Protein AF-A0A934UZK9-F1 (afdb_monomer_lite)

Foldseek 3Di:
DDDPPDDDDDDDDDDDDPVVVVVLVVVCVVVVHDSVVSVVVVVVVVCVVCVVVPPDPDPPPDDPPPPPDDDDDDDDD

Radius of gyration: 29.19 Å; chains: 1; bounding box: 53×63×74 Å

Organism: NCBI:txid1087

Sequence (77 aa):
MTRKIKKYGPRLTVSLTGRDYDALSALADKDDVSVSWVVRRAIDEYLDNHRHEAEPALPLRVPQKVERSAHRADNKR

Secondary structure (DSSP, 8-state):
----PPPP---------HHHHHHHHHHHHHTT--HHHHHHHHHHHHHHHTTTTSS----------------------

InterPro domains:
  IPR002145 Ribbon-helix-helix protein, CopG [PF01402] (11-48)
  IPR013321 Arc-type ribbon-helix-helix [G3DSA:1.10.1220.10] (3-53)

Structure (mmCIF, N/CA/C/O backbone):
data_AF-A0A934UZK9-F1
#
_entry.id   A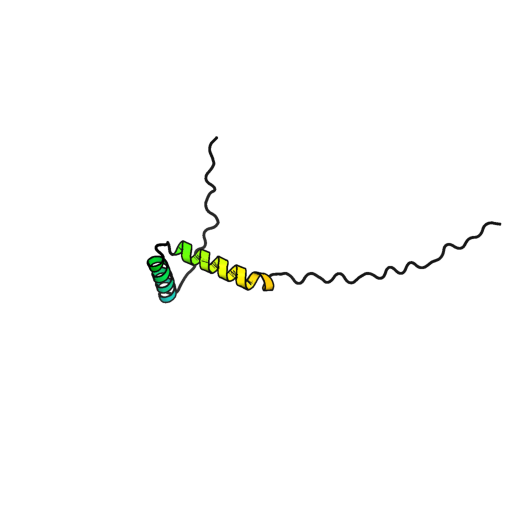F-A0A934UZK9-F1
#
loop_
_atom_site.group_PDB
_atom_site.id
_atom_site.type_symbol
_atom_site.label_atom_id
_atom_site.label_alt_id
_atom_site.label_comp_id
_atom_site.label_asym_id
_atom_site.label_entity_id
_atom_site.label_seq_id
_atom_site.pdbx_PDB_ins_code
_atom_site.Cartn_x
_atom_site.Cartn_y
_atom_site.Cartn_z
_atom_site.occupancy
_atom_site.B_iso_or_equiv
_atom_site.auth_seq_id
_atom_site.auth_comp_id
_atom_site.auth_asym_id
_atom_site.auth_atom_id
_atom_site.pdbx_PDB_model_num
ATOM 1 N N . MET A 1 1 ? 18.106 -25.380 18.545 1.00 39.56 1 MET A N 1
ATOM 2 C CA . MET A 1 1 ? 18.131 -24.912 17.139 1.00 39.56 1 MET A CA 1
ATOM 3 C C . MET A 1 1 ? 17.391 -23.583 17.048 1.00 39.56 1 MET A C 1
ATOM 5 O O . MET A 1 1 ? 16.170 -23.563 17.109 1.00 39.56 1 MET A O 1
ATOM 9 N N . THR A 1 2 ? 18.107 -22.463 16.985 1.00 44.19 2 THR A N 1
ATOM 10 C CA . THR A 1 2 ? 17.516 -21.119 16.897 1.00 44.19 2 THR A CA 1
ATOM 11 C C . THR A 1 2 ? 17.152 -20.808 15.444 1.00 44.19 2 THR A C 1
ATOM 13 O O . THR A 1 2 ? 18.025 -20.592 14.604 1.00 44.19 2 THR A O 1
ATOM 16 N N . ARG A 1 3 ? 15.851 -20.790 15.115 1.00 55.84 3 ARG A N 1
ATOM 17 C CA . ARG A 1 3 ? 15.376 -20.218 13.845 1.00 55.84 3 ARG A CA 1
ATOM 18 C C . ARG A 1 3 ? 15.696 -18.725 13.867 1.00 55.84 3 ARG A C 1
ATOM 20 O O . ARG A 1 3 ? 15.033 -17.967 14.568 1.00 55.84 3 ARG A O 1
ATOM 27 N N . LYS A 1 4 ? 16.710 -18.292 13.115 1.00 60.78 4 LYS A N 1
ATOM 28 C CA . LYS A 1 4 ? 16.904 -16.865 12.834 1.00 60.78 4 LYS A CA 1
ATOM 29 C C . LYS A 1 4 ? 15.663 -16.380 12.083 1.00 60.78 4 LYS A C 1
ATOM 31 O O . LYS A 1 4 ? 15.434 -16.793 10.948 1.00 60.78 4 LYS A O 1
ATOM 36 N N . ILE A 1 5 ? 14.855 -15.548 12.734 1.00 63.84 5 ILE A N 1
ATOM 37 C CA . ILE A 1 5 ? 13.743 -14.834 12.104 1.00 63.84 5 ILE A CA 1
ATOM 38 C C . ILE A 1 5 ? 14.360 -14.026 10.958 1.00 63.84 5 ILE A C 1
ATOM 40 O O . ILE A 1 5 ? 15.255 -13.208 11.186 1.00 63.84 5 ILE A O 1
ATOM 44 N N . LYS A 1 6 ? 13.977 -14.333 9.713 1.00 61.53 6 LYS A N 1
ATOM 45 C CA . LYS A 1 6 ? 14.481 -13.623 8.533 1.00 61.53 6 LYS A CA 1
ATOM 46 C C . LYS A 1 6 ? 14.174 -12.134 8.710 1.00 61.53 6 LYS A C 1
ATOM 48 O O . LYS A 1 6 ? 13.031 -11.767 8.963 1.00 61.53 6 LYS A O 1
ATOM 53 N N . LYS A 1 7 ? 15.209 -11.296 8.598 1.00 65.94 7 LYS A N 1
ATOM 54 C CA . LYS A 1 7 ? 15.065 -9.837 8.555 1.00 65.94 7 LYS A CA 1
ATOM 55 C C . LYS A 1 7 ? 14.093 -9.484 7.423 1.00 65.94 7 LYS A C 1
ATOM 57 O O . LYS A 1 7 ? 14.154 -10.102 6.361 1.00 65.94 7 LYS A O 1
ATOM 62 N N . TYR A 1 8 ? 13.191 -8.539 7.685 1.00 67.88 8 TYR A N 1
ATOM 63 C CA . TYR A 1 8 ? 12.230 -8.021 6.710 1.00 67.88 8 TYR A CA 1
ATOM 64 C C . TYR A 1 8 ? 12.927 -7.642 5.390 1.00 67.88 8 TYR A C 1
ATOM 66 O O . TYR A 1 8 ? 14.106 -7.282 5.397 1.00 67.88 8 TYR A O 1
ATOM 74 N N . GLY A 1 9 ? 12.205 -7.744 4.269 1.00 79.94 9 GLY A N 1
ATOM 75 C CA . GLY A 1 9 ? 12.711 -7.353 2.949 1.00 79.94 9 GLY A CA 1
ATOM 76 C C . GLY A 1 9 ? 13.057 -5.856 2.840 1.00 79.94 9 GLY A C 1
ATOM 77 O O . GLY A 1 9 ? 12.919 -5.114 3.817 1.00 79.94 9 GLY A O 1
ATOM 78 N N . PRO A 1 10 ? 13.506 -5.394 1.658 1.00 87.75 10 PRO A N 1
ATOM 79 C CA . PRO A 1 10 ? 13.819 -3.986 1.413 1.00 87.75 10 PRO A CA 1
ATOM 80 C C . PRO A 1 10 ? 12.658 -3.054 1.790 1.00 87.75 10 PRO A C 1
ATOM 82 O O . PRO A 1 10 ? 11.494 -3.375 1.552 1.00 87.75 10 PRO A O 1
ATOM 85 N N . ARG A 1 11 ? 12.974 -1.892 2.377 1.00 90.19 11 ARG A N 1
ATOM 86 C CA . ARG A 1 11 ? 11.986 -0.843 2.671 1.00 90.19 11 ARG A CA 1
ATOM 87 C C . ARG A 1 11 ? 11.921 0.126 1.499 1.00 90.19 11 ARG A C 1
ATOM 89 O O . ARG A 1 11 ? 12.959 0.583 1.029 1.00 90.19 11 ARG A O 1
ATOM 96 N N . LEU A 1 12 ? 10.707 0.455 1.079 1.00 89.25 12 LEU A N 1
ATOM 97 C CA . LEU A 1 12 ? 10.438 1.481 0.079 1.00 89.25 12 LEU A CA 1
ATOM 98 C C . LEU A 1 12 ? 9.821 2.697 0.776 1.00 89.25 12 LEU A C 1
ATOM 100 O O . LEU A 1 12 ? 8.940 2.539 1.621 1.00 89.25 12 LEU A O 1
ATOM 104 N N . THR A 1 13 ? 10.288 3.892 0.417 1.00 94.44 13 THR A N 1
ATOM 105 C CA . THR A 1 13 ? 9.709 5.170 0.848 1.00 94.44 13 THR A CA 1
ATOM 106 C C . THR A 1 13 ? 9.197 5.881 -0.391 1.00 94.44 13 THR A C 1
ATOM 108 O O . THR A 1 13 ? 9.955 6.080 -1.338 1.00 94.44 13 THR A O 1
ATOM 111 N N . VAL A 1 14 ? 7.920 6.247 -0.387 1.00 93.56 14 VAL A N 1
ATOM 112 C CA . VAL A 1 14 ? 7.253 6.914 -1.507 1.00 93.56 14 VAL A CA 1
ATOM 113 C C . VAL A 1 14 ? 6.465 8.108 -0.990 1.00 93.56 14 VAL A C 1
ATOM 115 O O . VAL A 1 14 ? 5.944 8.073 0.125 1.00 93.56 14 VAL A O 1
ATOM 118 N N . SER A 1 15 ? 6.379 9.159 -1.797 1.00 96.56 15 SER A N 1
ATOM 119 C CA . SER A 1 15 ? 5.498 10.294 -1.527 1.00 96.56 15 SER A CA 1
ATOM 120 C C . SER A 1 15 ? 4.148 10.035 -2.182 1.00 96.56 15 SER A C 1
ATOM 122 O O . SER A 1 15 ? 4.095 9.738 -3.373 1.00 96.56 15 SER A O 1
ATOM 124 N N . LEU A 1 16 ? 3.073 10.158 -1.410 1.00 95.44 16 LEU A N 1
ATOM 125 C CA . LEU A 1 16 ? 1.696 10.034 -1.886 1.00 95.44 16 LEU A CA 1
ATOM 126 C C . LEU A 1 16 ? 0.987 11.377 -1.743 1.00 95.44 16 LEU A C 1
ATOM 128 O O . LEU A 1 16 ? 1.360 12.194 -0.896 1.00 95.44 16 LEU A O 1
ATOM 132 N N . THR A 1 17 ? -0.047 11.606 -2.550 1.00 98.00 17 THR A N 1
ATOM 133 C CA . THR A 1 17 ? -0.952 12.722 -2.272 1.00 98.00 17 THR A CA 1
ATOM 134 C C . THR A 1 17 ? -1.744 12.432 -0.994 1.00 98.00 17 THR A C 1
ATOM 136 O O . THR A 1 17 ? -1.938 11.271 -0.628 1.00 98.00 17 THR A O 1
ATOM 139 N N . GLY A 1 18 ? -2.234 13.479 -0.319 1.00 97.31 18 GLY A N 1
ATOM 140 C CA . GLY A 1 18 ? -3.100 13.296 0.854 1.00 97.31 18 GLY A CA 1
ATOM 141 C C . GLY A 1 18 ? -4.330 12.446 0.525 1.00 97.31 18 GLY A C 1
ATOM 142 O O . GLY A 1 18 ? -4.631 11.501 1.240 1.00 97.31 18 GLY A O 1
ATOM 143 N N . ARG A 1 19 ? -4.944 12.690 -0.643 1.00 97.88 19 ARG A N 1
ATOM 144 C CA . ARG A 1 19 ? -6.096 11.921 -1.133 1.00 97.88 19 ARG A CA 1
ATOM 145 C C . ARG A 1 19 ? -5.792 10.427 -1.271 1.00 97.88 19 ARG A C 1
ATOM 147 O O . ARG A 1 19 ? -6.622 9.610 -0.886 1.00 97.88 19 ARG A O 1
ATOM 154 N N . ASP A 1 20 ? -4.636 10.070 -1.827 1.00 97.69 20 ASP A N 1
ATOM 155 C CA . ASP A 1 20 ? -4.272 8.660 -2.014 1.00 97.69 20 ASP A CA 1
ATOM 156 C C . ASP A 1 20 ? -3.998 7.982 -0.669 1.00 97.69 20 ASP A C 1
ATOM 158 O O . ASP A 1 20 ? -4.403 6.841 -0.451 1.00 97.69 20 ASP A O 1
ATOM 162 N N . TYR A 1 21 ? -3.346 8.694 0.255 1.00 97.25 21 TYR A N 1
ATOM 163 C CA . TYR A 1 21 ? -3.113 8.193 1.606 1.00 97.25 21 TYR A CA 1
ATOM 164 C C . TYR A 1 21 ? -4.425 7.976 2.374 1.00 97.25 21 TYR A C 1
ATOM 166 O O . TYR A 1 21 ? -4.591 6.938 3.017 1.00 97.25 21 TYR A O 1
ATOM 174 N N . ASP A 1 22 ? -5.375 8.906 2.267 1.00 98.31 22 ASP A N 1
ATOM 175 C CA . ASP A 1 22 ? -6.697 8.785 2.888 1.00 98.31 22 ASP A CA 1
ATOM 176 C C . ASP A 1 22 ? -7.470 7.587 2.320 1.00 98.31 22 ASP A C 1
ATOM 178 O O . ASP A 1 22 ? -8.051 6.806 3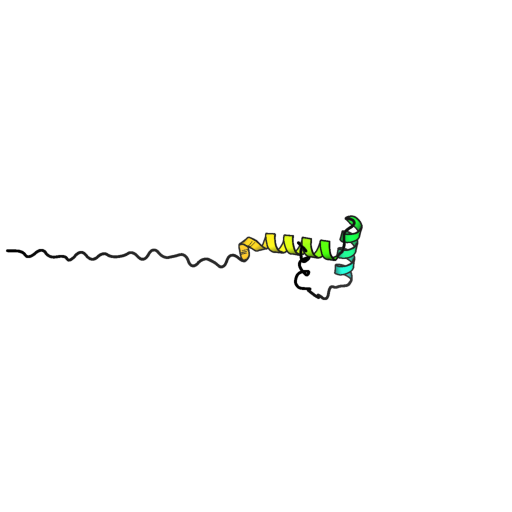.072 1.00 98.31 22 ASP A O 1
ATOM 182 N N . ALA A 1 23 ? -7.422 7.382 0.998 1.00 98.19 23 ALA A N 1
ATOM 183 C CA . ALA A 1 23 ? -8.053 6.233 0.351 1.00 98.19 23 ALA A CA 1
ATOM 184 C C . ALA A 1 23 ? -7.444 4.897 0.817 1.00 98.19 23 ALA A C 1
ATOM 186 O O . ALA A 1 23 ? -8.178 3.960 1.132 1.00 98.19 23 ALA A O 1
ATOM 187 N N . LEU A 1 24 ? -6.112 4.813 0.909 1.00 97.69 24 LEU A N 1
ATOM 188 C CA . LEU A 1 24 ? -5.424 3.633 1.442 1.00 97.69 24 LEU A CA 1
ATOM 189 C C . LEU A 1 24 ? -5.772 3.379 2.913 1.00 97.69 24 LEU A C 1
ATOM 191 O O . LEU A 1 24 ? -5.918 2.224 3.311 1.00 97.69 24 LEU A O 1
ATOM 195 N N . SER A 1 25 ? -5.908 4.442 3.707 1.00 98.12 25 SER A N 1
ATOM 196 C CA . SER A 1 25 ? -6.264 4.352 5.126 1.00 98.12 25 SER A CA 1
ATOM 197 C C . SER A 1 25 ? -7.696 3.851 5.304 1.00 98.12 25 SER A C 1
ATOM 199 O O . SER A 1 25 ? -7.919 2.920 6.066 1.00 98.12 25 SER A O 1
ATOM 201 N N . ALA A 1 26 ? -8.648 4.355 4.515 1.00 98.44 26 ALA A N 1
ATOM 202 C CA . ALA A 1 26 ? -10.033 3.887 4.553 1.00 98.44 26 ALA A CA 1
ATOM 203 C C . ALA A 1 26 ? -10.178 2.402 4.166 1.00 98.44 26 ALA A C 1
ATOM 205 O O . ALA A 1 26 ? -10.991 1.687 4.751 1.00 98.44 26 ALA A O 1
ATOM 206 N N . LEU A 1 27 ? -9.391 1.920 3.195 1.00 98.25 27 LEU A N 1
ATOM 207 C CA . LEU A 1 27 ? -9.340 0.493 2.851 1.00 98.25 27 LEU A CA 1
ATOM 208 C C . LEU A 1 27 ? -8.763 -0.342 3.998 1.00 98.25 27 LEU A C 1
ATOM 210 O O . LEU A 1 27 ? -9.294 -1.400 4.322 1.00 98.25 27 LEU A O 1
ATOM 214 N N . ALA A 1 28 ? -7.693 0.151 4.620 1.00 98.50 28 ALA A N 1
ATOM 215 C CA . ALA A 1 28 ? -7.044 -0.505 5.744 1.00 98.50 28 ALA A CA 1
ATOM 216 C C . ALA A 1 28 ? -7.994 -0.638 6.950 1.00 98.50 28 ALA A C 1
ATOM 218 O O . ALA A 1 28 ? -8.123 -1.728 7.504 1.00 98.50 28 ALA A O 1
ATOM 219 N N . ASP A 1 29 ? -8.716 0.435 7.283 1.00 98.44 29 ASP A N 1
ATOM 220 C CA . ASP A 1 29 ? -9.701 0.459 8.368 1.00 98.44 29 ASP A CA 1
ATOM 221 C C . ASP A 1 29 ? -10.887 -0.473 8.090 1.00 98.44 29 ASP A C 1
ATOM 223 O O . ASP A 1 29 ? -11.350 -1.183 8.980 1.00 98.44 29 ASP A O 1
ATOM 227 N N . LYS A 1 30 ? -11.377 -0.493 6.844 1.00 98.19 30 LYS A N 1
ATOM 228 C CA . LYS A 1 30 ? -12.499 -1.346 6.435 1.00 98.19 30 LYS A CA 1
ATOM 229 C C . LYS A 1 30 ? -12.196 -2.834 6.623 1.00 98.19 30 LYS A C 1
ATOM 231 O O . LYS A 1 30 ? -13.081 -3.574 7.051 1.00 98.19 30 LYS A O 1
ATOM 236 N N . ASP A 1 31 ? -10.985 -3.258 6.274 1.00 97.56 31 ASP A N 1
ATOM 237 C CA . ASP A 1 31 ? -10.592 -4.669 6.269 1.00 97.56 31 ASP A CA 1
ATOM 238 C C . ASP A 1 31 ? -9.825 -5.089 7.548 1.00 97.56 31 ASP A C 1
ATOM 240 O O . ASP A 1 31 ? -9.370 -6.228 7.630 1.00 97.56 31 ASP A O 1
ATOM 244 N N . ASP A 1 32 ? -9.697 -4.197 8.544 1.00 97.88 32 ASP A N 1
ATOM 245 C CA . ASP A 1 32 ? -8.939 -4.381 9.802 1.00 97.88 32 ASP A CA 1
ATOM 246 C C . ASP A 1 32 ? -7.479 -4.821 9.573 1.00 97.88 32 ASP A C 1
ATOM 248 O O . ASP A 1 32 ? -6.951 -5.780 10.147 1.00 97.88 32 ASP A O 1
ATOM 252 N N . VAL A 1 33 ? -6.800 -4.116 8.668 1.00 98.12 33 VAL A N 1
ATOM 253 C CA . VAL A 1 33 ? -5.411 -4.382 8.277 1.00 98.12 33 VAL A CA 1
ATOM 254 C C . VAL A 1 33 ? -4.574 -3.108 8.300 1.00 98.12 33 VAL A C 1
ATOM 256 O O . VAL A 1 33 ? -5.069 -1.994 8.361 1.00 98.12 33 VAL A O 1
ATOM 259 N N . SER A 1 34 ? -3.249 -3.246 8.226 1.00 97.81 34 SER A N 1
ATOM 260 C CA . SER A 1 34 ? -2.364 -2.080 8.091 1.00 97.81 34 SER A CA 1
ATOM 261 C C . SER A 1 34 ? -2.367 -1.514 6.665 1.00 97.81 34 SER A C 1
ATOM 263 O O . SER A 1 34 ? -2.393 -2.281 5.701 1.00 97.81 34 SER A O 1
ATOM 265 N N . VAL A 1 35 ? -2.136 -0.205 6.510 1.00 96.69 35 VAL A N 1
ATOM 266 C CA . VAL A 1 35 ? -1.878 0.437 5.201 1.00 96.69 35 VAL A CA 1
ATOM 267 C C . VAL A 1 35 ? -0.766 -0.277 4.418 1.00 96.69 35 VAL A C 1
ATOM 269 O O . VAL A 1 35 ? -0.865 -0.483 3.212 1.00 96.69 35 VAL A O 1
ATOM 272 N N . SER A 1 36 ? 0.283 -0.748 5.103 1.00 95.19 36 SER A N 1
ATOM 273 C CA . SER A 1 36 ? 1.363 -1.524 4.470 1.00 95.19 36 SER A CA 1
ATOM 274 C C . SER A 1 36 ? 0.894 -2.856 3.871 1.00 95.19 36 SER A C 1
ATOM 276 O O . SER A 1 36 ? 1.506 -3.351 2.928 1.00 95.19 36 SER A O 1
ATOM 278 N N . TRP A 1 37 ? -0.154 -3.472 4.421 1.00 96.56 37 TRP A N 1
ATOM 279 C CA . TRP A 1 37 ? -0.757 -4.672 3.844 1.00 96.56 37 TRP A CA 1
ATOM 280 C C . TRP A 1 37 ? -1.497 -4.333 2.550 1.00 96.56 37 TRP A C 1
ATOM 282 O O . TRP A 1 37 ? -1.238 -4.985 1.542 1.00 96.56 37 TRP A O 1
ATOM 292 N N . VAL A 1 38 ? -2.304 -3.266 2.557 1.00 97.81 38 VAL A N 1
ATOM 293 C CA . VAL A 1 38 ? -3.038 -2.787 1.372 1.00 97.81 38 VAL A CA 1
ATOM 294 C C . VAL A 1 38 ? -2.073 -2.457 0.234 1.00 97.81 38 VAL A C 1
ATOM 296 O O . VAL A 1 38 ? -2.250 -2.924 -0.886 1.00 97.81 38 VAL A O 1
ATOM 299 N N . VAL A 1 39 ? -0.987 -1.736 0.533 1.00 96.31 39 VAL A N 1
ATOM 300 C CA . VAL A 1 39 ? 0.044 -1.400 -0.462 1.00 96.31 39 VAL A CA 1
ATOM 301 C C . VAL A 1 39 ? 0.692 -2.656 -1.049 1.00 96.31 39 VAL A C 1
ATOM 303 O O . VAL A 1 39 ? 0.868 -2.735 -2.260 1.00 96.31 39 VAL A O 1
ATOM 306 N N . ARG A 1 40 ? 1.026 -3.662 -0.228 1.00 94.88 40 ARG A N 1
ATOM 307 C CA . ARG A 1 40 ? 1.580 -4.929 -0.741 1.00 94.88 40 ARG A CA 1
ATOM 308 C C . ARG A 1 40 ? 0.588 -5.658 -1.638 1.00 94.88 40 ARG A C 1
ATOM 310 O O . ARG A 1 40 ? 0.982 -6.113 -2.703 1.00 94.88 40 ARG A O 1
ATOM 317 N N . ARG A 1 41 ? -0.684 -5.710 -1.240 1.00 96.31 41 ARG A N 1
ATOM 318 C CA . ARG A 1 41 ? -1.742 -6.326 -2.040 1.00 96.31 41 ARG A CA 1
ATOM 319 C C . ARG A 1 41 ? -1.886 -5.645 -3.404 1.00 96.31 41 ARG A C 1
ATOM 321 O O . ARG A 1 41 ? -1.936 -6.337 -4.413 1.00 96.31 41 ARG A O 1
ATOM 328 N N . ALA A 1 42 ? -1.875 -4.314 -3.434 1.00 95.81 42 ALA A N 1
ATOM 329 C CA . ALA A 1 42 ? -1.927 -3.543 -4.675 1.00 95.81 42 ALA A CA 1
ATOM 330 C C . ALA A 1 42 ? -0.689 -3.772 -5.562 1.00 95.81 42 ALA A C 1
ATOM 332 O O . ALA A 1 42 ? -0.817 -3.862 -6.780 1.00 95.81 42 ALA A O 1
ATOM 333 N N . ILE A 1 43 ? 0.505 -3.900 -4.967 1.00 94.44 43 ILE A N 1
ATOM 334 C CA . ILE A 1 43 ? 1.730 -4.255 -5.701 1.00 94.44 43 ILE A CA 1
ATOM 335 C C . ILE A 1 43 ? 1.603 -5.653 -6.316 1.00 94.44 43 ILE A C 1
ATOM 337 O O . ILE A 1 43 ? 1.928 -5.817 -7.488 1.00 94.44 43 ILE A O 1
ATOM 341 N N . ASP A 1 44 ? 1.125 -6.641 -5.556 1.00 94.19 44 ASP A N 1
ATOM 342 C CA . ASP A 1 44 ? 0.949 -8.010 -6.053 1.00 94.19 44 ASP A CA 1
ATOM 343 C C . ASP A 1 44 ? -0.027 -8.047 -7.240 1.00 94.19 44 ASP A C 1
ATOM 345 O O . ASP A 1 44 ? 0.279 -8.646 -8.268 1.00 94.19 44 ASP A O 1
ATOM 349 N N . GLU A 1 45 ? -1.163 -7.350 -7.136 1.00 95.81 45 GLU A N 1
ATOM 350 C CA . GLU A 1 45 ? -2.157 -7.241 -8.214 1.00 95.81 45 GLU A CA 1
ATOM 351 C C . GLU A 1 45 ? -1.603 -6.509 -9.441 1.00 95.81 45 GLU A C 1
ATOM 353 O O . GLU A 1 45 ? -1.798 -6.948 -10.574 1.00 95.81 45 GLU A O 1
ATOM 358 N N . TYR A 1 46 ? -0.862 -5.417 -9.233 1.00 95.38 46 TYR A N 1
ATOM 359 C CA . TYR A 1 46 ? -0.209 -4.703 -10.324 1.00 95.38 46 TYR A CA 1
ATOM 360 C C . TYR A 1 46 ? 0.79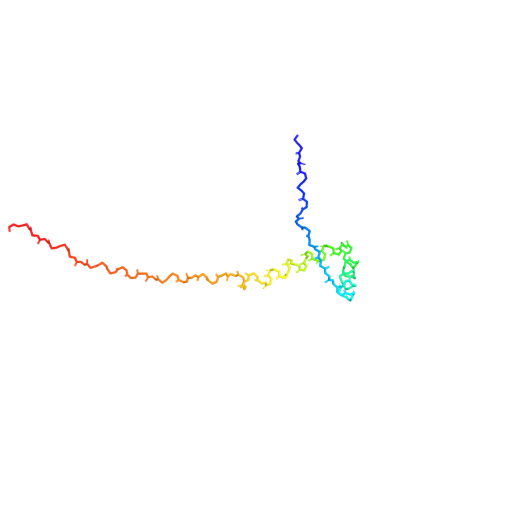0 -5.606 -11.056 1.00 95.38 46 TYR A C 1
ATOM 362 O O . TYR A 1 46 ? 0.781 -5.663 -12.283 1.00 95.38 46 TYR A O 1
ATOM 370 N N . LEU A 1 47 ? 1.637 -6.337 -10.328 1.00 94.38 47 LEU A N 1
ATOM 371 C CA . LEU A 1 47 ? 2.633 -7.222 -10.933 1.00 94.38 47 LEU A CA 1
ATOM 372 C C . LEU A 1 47 ? 2.002 -8.415 -11.656 1.00 94.38 47 LEU A C 1
ATOM 374 O O . LEU A 1 47 ? 2.499 -8.800 -12.712 1.00 94.38 47 LEU A O 1
ATOM 378 N N . ASP A 1 48 ? 0.923 -8.984 -11.120 1.00 93.12 48 ASP A N 1
ATOM 379 C CA . ASP A 1 48 ? 0.202 -10.078 -11.775 1.00 93.12 48 ASP A CA 1
ATOM 380 C C . ASP A 1 48 ? -0.398 -9.623 -13.114 1.00 93.12 48 ASP A C 1
ATOM 382 O O . ASP A 1 48 ? -0.188 -10.267 -14.143 1.00 93.12 48 ASP A O 1
ATOM 386 N N . ASN A 1 49 ? -1.009 -8.433 -13.133 1.00 92.69 49 ASN A N 1
ATOM 387 C CA . ASN A 1 49 ? -1.594 -7.847 -14.340 1.00 92.69 49 ASN A CA 1
ATOM 388 C C . ASN A 1 49 ? -0.559 -7.550 -15.443 1.00 92.69 49 ASN A C 1
ATOM 390 O O . ASN A 1 49 ? -0.898 -7.605 -16.622 1.00 92.69 49 ASN A O 1
ATOM 394 N N . HIS A 1 50 ? 0.699 -7.268 -15.085 1.00 92.00 50 HIS A N 1
ATOM 395 C CA . HIS A 1 50 ? 1.769 -6.929 -16.040 1.00 92.00 50 HIS A CA 1
ATOM 396 C C . HIS A 1 50 ? 2.743 -8.088 -16.302 1.00 92.00 50 HIS A C 1
ATOM 398 O O . HIS A 1 50 ? 3.721 -7.934 -17.040 1.00 92.00 50 HIS A O 1
ATOM 404 N N . ARG A 1 51 ? 2.487 -9.274 -15.736 1.00 82.31 51 ARG A N 1
ATOM 405 C CA . ARG A 1 51 ? 3.354 -10.454 -15.874 1.00 82.31 51 ARG A CA 1
ATOM 406 C C . ARG A 1 51 ? 3.594 -10.847 -17.336 1.00 82.31 51 ARG A C 1
ATOM 408 O O . ARG A 1 51 ? 4.682 -11.306 -17.663 1.00 82.31 51 ARG A O 1
ATOM 415 N N . HIS A 1 52 ? 2.607 -10.651 -18.209 1.00 69.12 52 HIS A N 1
ATOM 416 C CA . HIS A 1 52 ? 2.702 -11.001 -19.630 1.00 69.12 52 HIS A CA 1
ATOM 417 C C . HIS A 1 52 ? 3.363 -9.927 -20.502 1.00 69.12 52 HIS A C 1
ATOM 419 O O . HIS A 1 52 ? 3.854 -10.244 -21.580 1.00 69.12 52 HIS A O 1
ATOM 425 N N . GLU A 1 53 ? 3.410 -8.677 -20.046 1.00 65.56 53 GLU A N 1
ATOM 426 C CA . GLU A 1 53 ? 4.070 -7.580 -20.767 1.00 65.56 53 GLU A CA 1
ATOM 427 C C . GLU A 1 53 ? 5.582 -7.556 -20.507 1.00 65.56 53 GLU A C 1
ATOM 429 O O . GLU A 1 53 ? 6.358 -7.060 -21.321 1.00 65.56 53 GLU A O 1
ATOM 434 N N . ALA A 1 54 ? 6.002 -8.127 -19.375 1.00 58.44 54 ALA A N 1
ATOM 435 C CA . ALA A 1 54 ? 7.393 -8.210 -18.950 1.00 58.44 54 ALA A CA 1
ATOM 436 C C . ALA A 1 54 ? 8.120 -9.483 -19.421 1.00 58.44 54 ALA A C 1
ATOM 438 O O . ALA A 1 54 ? 9.292 -9.655 -19.083 1.00 58.44 54 ALA A O 1
ATOM 439 N N . GLU A 1 55 ? 7.470 -10.373 -20.183 1.00 56.81 55 GLU A N 1
ATOM 440 C CA . GLU A 1 55 ? 8.178 -11.442 -20.894 1.00 56.81 55 GLU A CA 1
ATOM 441 C C . GLU A 1 55 ? 9.078 -10.777 -21.952 1.00 56.81 55 GLU A C 1
ATOM 443 O O . GLU A 1 55 ? 8.562 -10.194 -22.913 1.00 56.81 55 GLU A O 1
ATOM 448 N N . PRO A 1 56 ? 10.420 -10.812 -21.813 1.00 53.81 56 PRO A N 1
ATOM 449 C CA . PRO A 1 56 ? 11.280 -10.346 -22.884 1.00 53.81 56 PRO A CA 1
ATOM 450 C C . PRO A 1 56 ? 10.963 -11.225 -24.086 1.00 53.81 56 PRO A C 1
ATOM 452 O O . PRO A 1 56 ? 11.067 -12.447 -23.988 1.00 53.81 56 PRO A O 1
ATOM 455 N N . ALA A 1 57 ? 10.547 -10.610 -25.196 1.00 55.41 57 ALA A N 1
ATOM 456 C CA . ALA A 1 57 ? 10.318 -11.302 -26.453 1.00 55.41 57 ALA A CA 1
ATOM 457 C C . ALA A 1 57 ? 11.493 -12.258 -26.710 1.00 55.41 57 ALA A C 1
ATOM 459 O O . ALA A 1 57 ? 12.607 -11.829 -27.021 1.00 55.41 57 ALA A O 1
ATOM 460 N N . LEU A 1 58 ? 11.268 -13.557 -26.488 1.00 59.81 58 LEU A N 1
ATOM 461 C CA . LEU A 1 58 ? 12.286 -14.574 -26.701 1.00 59.81 58 LEU A CA 1
ATOM 462 C C . LEU A 1 58 ? 12.708 -14.466 -28.169 1.00 59.81 58 LEU A C 1
ATOM 464 O O . LEU A 1 58 ? 11.831 -14.469 -29.040 1.00 59.81 58 LEU A O 1
ATOM 468 N N . PRO A 1 59 ? 14.011 -14.370 -28.489 1.00 59.12 59 PRO A N 1
ATOM 469 C CA . PRO A 1 59 ? 14.424 -14.374 -29.878 1.00 59.12 59 PRO A CA 1
ATOM 470 C C . PRO A 1 59 ? 13.998 -15.714 -30.477 1.00 59.12 59 PRO A C 1
ATOM 472 O O . PRO A 1 59 ? 14.480 -16.775 -30.069 1.00 59.12 59 PRO A O 1
ATOM 475 N N . LEU A 1 60 ? 13.059 -15.659 -31.425 1.00 60.31 60 LEU A N 1
ATOM 476 C CA . LEU A 1 60 ? 12.647 -16.795 -32.239 1.00 60.31 60 LEU A CA 1
ATOM 477 C C . LEU A 1 60 ? 13.916 -17.436 -32.807 1.00 60.31 60 LEU A C 1
ATOM 479 O O . LEU A 1 60 ? 14.606 -16.842 -33.638 1.00 60.31 60 LEU A O 1
ATOM 483 N N . ARG A 1 61 ? 14.260 -18.640 -32.338 1.00 60.75 61 ARG A N 1
ATOM 484 C CA . ARG A 1 61 ? 15.333 -19.429 -32.944 1.00 60.75 61 ARG A CA 1
ATOM 485 C C . ARG A 1 61 ? 14.902 -19.770 -34.364 1.00 60.75 61 ARG A C 1
ATOM 487 O O . ARG A 1 61 ? 14.099 -20.675 -34.572 1.00 60.75 61 ARG A O 1
ATOM 494 N N . VAL A 1 62 ? 15.439 -19.039 -35.334 1.00 57.75 62 VAL A N 1
ATOM 495 C CA . VAL A 1 62 ? 15.316 -19.391 -36.747 1.00 57.75 62 VAL A CA 1
ATOM 496 C C . VAL A 1 62 ? 16.013 -20.747 -36.932 1.00 57.75 62 VAL A C 1
ATOM 498 O O . VAL A 1 62 ? 17.169 -20.881 -36.514 1.00 57.75 62 VAL A O 1
ATOM 501 N N . PRO A 1 63 ? 15.359 -21.776 -37.503 1.00 51.62 63 PRO A N 1
ATOM 502 C CA . PRO A 1 63 ? 16.015 -23.053 -37.725 1.00 51.62 63 PRO A CA 1
ATOM 503 C C . PRO A 1 63 ? 17.121 -22.847 -38.762 1.00 51.62 63 PRO A C 1
ATOM 505 O O . PRO A 1 63 ? 16.845 -22.516 -39.915 1.00 51.62 63 PRO A O 1
ATOM 508 N N . GLN A 1 64 ? 18.381 -23.035 -38.367 1.00 54.34 64 GLN A N 1
ATOM 509 C CA . GLN A 1 64 ? 19.471 -23.113 -39.331 1.00 54.34 64 GLN A CA 1
ATOM 510 C C . GLN A 1 64 ? 19.276 -24.385 -40.156 1.00 54.34 64 GLN A C 1
ATOM 512 O O . GLN A 1 64 ? 19.468 -25.500 -39.670 1.00 54.34 64 GLN A O 1
ATOM 517 N N . LYS A 1 65 ? 18.856 -24.208 -41.411 1.00 53.03 65 LYS A N 1
ATOM 518 C CA . LYS A 1 65 ? 18.869 -25.243 -42.441 1.00 53.03 65 LYS A CA 1
ATOM 519 C C . LYS A 1 65 ? 20.320 -25.696 -42.613 1.00 53.03 65 LYS A C 1
ATOM 521 O O . LYS A 1 65 ? 21.110 -25.030 -43.273 1.00 53.03 65 LYS A O 1
ATOM 526 N N . VAL A 1 66 ? 20.683 -26.807 -41.978 1.00 49.06 66 VAL A N 1
ATOM 527 C CA . VAL A 1 66 ? 21.973 -27.459 -42.204 1.00 49.06 66 VAL A CA 1
ATOM 528 C C . VAL A 1 66 ? 21.900 -28.122 -43.576 1.00 49.06 66 VAL A C 1
ATOM 530 O O . VAL A 1 66 ? 21.401 -29.238 -43.718 1.00 49.06 66 VAL A O 1
ATOM 533 N N . GLU A 1 67 ? 22.372 -27.422 -44.604 1.00 54.97 67 GLU A N 1
ATOM 534 C CA . GLU A 1 67 ? 22.711 -28.038 -45.883 1.00 54.97 67 GLU A CA 1
ATOM 535 C C . GLU A 1 67 ? 23.917 -28.957 -45.662 1.00 54.97 67 GLU A C 1
ATOM 537 O O . GLU A 1 67 ? 25.068 -28.530 -45.631 1.00 54.97 67 GLU A O 1
ATOM 542 N N . ARG A 1 68 ? 23.650 -30.251 -45.454 1.00 49.12 68 ARG A N 1
ATOM 543 C CA . ARG A 1 68 ? 24.673 -31.285 -45.619 1.00 49.12 68 ARG A CA 1
ATOM 544 C C . ARG A 1 68 ? 24.871 -31.509 -47.111 1.00 49.12 68 ARG A C 1
ATOM 546 O O . ARG A 1 68 ? 24.181 -32.323 -47.719 1.00 49.12 68 ARG A O 1
ATOM 553 N N . SER A 1 69 ? 25.828 -30.789 -47.682 1.00 45.97 69 SER A N 1
ATOM 554 C CA . SER A 1 69 ? 26.400 -31.106 -48.984 1.00 45.97 69 SER A CA 1
ATOM 555 C C . SER A 1 69 ? 27.015 -32.502 -48.922 1.00 45.97 69 SER A C 1
ATOM 557 O O . SER A 1 69 ? 27.976 -32.756 -48.193 1.00 45.97 69 SER A O 1
ATOM 559 N N . ALA A 1 70 ? 26.422 -33.426 -49.668 1.00 53.53 70 ALA A N 1
ATOM 560 C CA . ALA A 1 70 ? 27.020 -34.705 -49.992 1.00 53.53 70 ALA A CA 1
ATOM 561 C C . ALA A 1 70 ? 28.295 -34.465 -50.808 1.00 53.53 70 ALA A C 1
ATOM 563 O O . ALA A 1 70 ? 28.217 -33.815 -51.838 1.00 53.53 70 ALA A O 1
ATOM 564 N N . HIS A 1 71 ? 29.435 -35.001 -50.372 1.00 49.09 71 HIS A N 1
ATOM 565 C CA . HIS A 1 71 ? 30.511 -35.468 -51.253 1.00 49.09 71 HIS A CA 1
ATOM 566 C C . HIS A 1 71 ? 31.494 -36.324 -50.444 1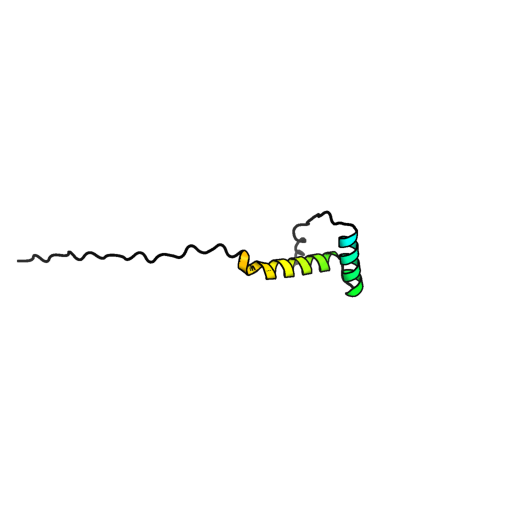.00 49.09 71 HIS A C 1
ATOM 568 O O . HIS A 1 71 ? 32.494 -35.848 -49.916 1.00 49.09 71 HIS A O 1
ATOM 574 N N . ARG A 1 72 ? 31.210 -37.627 -50.361 1.00 37.91 72 ARG A N 1
ATOM 575 C CA . ARG A 1 72 ? 32.242 -38.648 -50.160 1.00 37.91 72 ARG A CA 1
ATOM 576 C C . ARG A 1 72 ? 32.229 -39.505 -51.416 1.00 37.91 72 ARG A C 1
ATOM 578 O O . ARG A 1 72 ? 31.442 -40.437 -51.519 1.00 37.91 72 ARG A O 1
ATOM 585 N N . ALA A 1 73 ? 33.023 -39.095 -52.400 1.00 47.53 73 ALA A N 1
ATOM 586 C CA . ALA A 1 73 ? 33.286 -39.913 -53.567 1.00 47.53 73 ALA A CA 1
ATOM 587 C C . ALA A 1 73 ? 34.150 -41.099 -53.128 1.00 47.53 73 ALA A C 1
ATOM 589 O O . ALA A 1 73 ? 35.247 -40.932 -52.590 1.00 47.53 73 ALA A O 1
ATOM 590 N N . ASP A 1 74 ? 33.584 -42.283 -53.316 1.00 47.25 74 ASP A N 1
ATOM 591 C CA . ASP A 1 74 ? 34.290 -43.546 -53.423 1.00 47.25 74 ASP A CA 1
ATOM 592 C C . ASP A 1 74 ? 35.384 -43.429 -54.492 1.00 47.25 74 ASP A C 1
ATOM 594 O O . ASP A 1 74 ? 35.110 -42.987 -55.607 1.00 47.25 74 ASP A O 1
ATOM 598 N N . ASN A 1 75 ? 36.605 -43.865 -54.187 1.00 42.75 75 ASN A N 1
ATOM 599 C CA . ASN A 1 75 ? 37.427 -44.485 -55.218 1.00 42.75 75 ASN A CA 1
ATOM 600 C C . ASN A 1 75 ? 38.366 -45.515 -54.592 1.00 42.75 75 ASN A C 1
ATOM 602 O O . ASN A 1 75 ? 39.386 -45.183 -53.983 1.00 42.75 75 ASN A O 1
ATOM 606 N N . LYS A 1 76 ? 37.994 -46.783 -54.744 1.00 44.78 76 LYS A N 1
ATOM 607 C CA . LYS A 1 76 ? 38.840 -47.936 -54.465 1.00 44.78 76 LYS A CA 1
ATOM 608 C C . LYS A 1 76 ? 38.653 -48.944 -55.597 1.00 44.78 76 LYS A C 1
ATOM 610 O O . LYS A 1 76 ? 37.756 -49.778 -55.504 1.00 44.78 76 LYS A O 1
ATOM 615 N N . ARG A 1 77 ? 39.500 -48.869 -56.626 1.00 48.12 77 ARG A N 1
ATOM 616 C CA . ARG A 1 77 ? 40.207 -49.983 -57.292 1.00 48.12 77 ARG A CA 1
ATOM 617 C C . ARG A 1 77 ? 40.860 -49.521 -58.585 1.00 48.12 77 ARG A C 1
ATOM 619 O O . ARG A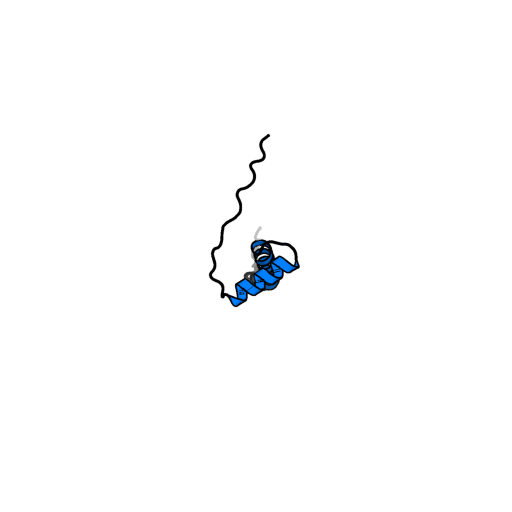 1 77 ? 40.209 -48.762 -59.326 1.00 48.12 77 ARG A O 1
#

pLDDT: mean 77.14, std 21.22, range 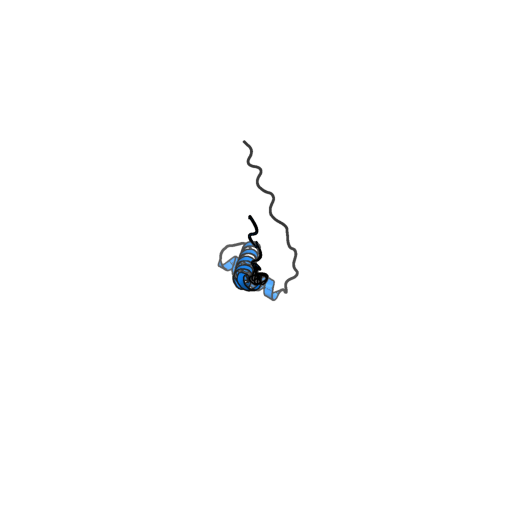[37.91, 98.5]